Protein AF-A0A9X1I5J7-F1 (afdb_monomer_lite)

Radius of gyration: 12.07 Å; chains: 1; bounding box: 26×26×31 Å

Structure (mmCIF, N/CA/C/O backbone):
data_AF-A0A9X1I5J7-F1
#
_entry.id   AF-A0A9X1I5J7-F1
#
loop_
_atom_site.group_PDB
_atom_site.id
_atom_site.type_symbol
_atom_site.label_atom_id
_atom_site.label_alt_id
_atom_site.label_comp_id
_atom_site.label_asym_id
_atom_site.label_entity_id
_atom_site.label_seq_id
_atom_site.pdbx_PDB_ins_code
_atom_site.Cartn_x
_atom_site.Cartn_y
_atom_site.Cartn_z
_atom_site.occupancy
_atom_site.B_iso_or_equiv
_atom_site.auth_seq_id
_atom_site.auth_comp_id
_atom_site.auth_asym_id
_atom_site.auth_atom_id
_atom_site.pdbx_PDB_model_num
ATOM 1 N N . MET A 1 1 ? -16.585 13.168 -8.389 1.00 77.81 1 MET A N 1
ATOM 2 C CA . MET A 1 1 ? -15.257 13.207 -9.033 1.00 77.81 1 MET A CA 1
ATOM 3 C C . MET A 1 1 ? -14.299 12.418 -8.160 1.00 77.81 1 MET A C 1
ATOM 5 O O . MET A 1 1 ? -14.334 12.618 -6.950 1.00 77.81 1 MET A O 1
ATOM 9 N N . THR A 1 2 ? -13.531 11.512 -8.763 1.00 87.75 2 THR A N 1
ATOM 10 C CA . THR A 1 2 ? -12.529 10.669 -8.091 1.00 87.75 2 THR A CA 1
ATOM 11 C C . THR A 1 2 ? -11.166 11.016 -8.673 1.00 87.75 2 THR A C 1
ATOM 13 O O . THR A 1 2 ? -11.022 11.072 -9.895 1.00 87.75 2 THR A O 1
ATOM 16 N N . TYR A 1 3 ? -10.191 11.282 -7.812 1.00 92.50 3 TYR A N 1
ATOM 17 C CA . TYR A 1 3 ? -8.811 11.557 -8.188 1.00 92.50 3 TYR A CA 1
ATOM 18 C C . TYR A 1 3 ? -8.045 10.250 -8.377 1.00 92.50 3 TYR A C 1
ATOM 20 O O . TYR A 1 3 ? -8.312 9.261 -7.701 1.00 92.50 3 TYR A O 1
ATOM 28 N N . GLN A 1 4 ? -7.090 10.250 -9.298 1.00 91.69 4 GLN A N 1
ATOM 29 C CA . GLN A 1 4 ? -6.245 9.098 -9.595 1.00 91.69 4 GLN A CA 1
ATOM 30 C C . GLN A 1 4 ? -4.805 9.427 -9.204 1.00 91.69 4 GLN A C 1
ATOM 32 O O . GLN A 1 4 ? -4.243 10.410 -9.687 1.00 91.69 4 GLN A O 1
ATOM 37 N N . SER A 1 5 ? -4.232 8.636 -8.296 1.00 91.06 5 SER A N 1
ATOM 38 C CA . SER A 1 5 ? -2.840 8.759 -7.866 1.00 91.06 5 SER A CA 1
ATOM 39 C C . SER A 1 5 ? -1.961 7.862 -8.731 1.00 91.06 5 SER A C 1
ATOM 41 O O . SER A 1 5 ? -2.160 6.648 -8.770 1.00 91.06 5 SER A O 1
ATOM 43 N N . PHE A 1 6 ? -0.996 8.477 -9.415 1.00 90.56 6 PHE A N 1
ATOM 44 C CA . PHE A 1 6 ? 0.006 7.804 -10.239 1.00 90.56 6 PHE A CA 1
ATOM 45 C C . PHE A 1 6 ? 1.385 7.938 -9.599 1.00 90.56 6 PHE A C 1
ATOM 47 O O . PHE A 1 6 ? 1.661 8.914 -8.900 1.00 90.56 6 PHE A O 1
ATOM 54 N N . TRP A 1 7 ? 2.261 6.962 -9.857 1.00 87.88 7 TRP A N 1
ATOM 55 C CA . TRP A 1 7 ? 3.627 6.917 -9.315 1.00 87.88 7 TRP A CA 1
ATOM 56 C C . TRP A 1 7 ? 3.704 7.103 -7.793 1.00 87.88 7 TRP A C 1
ATOM 58 O O . TRP A 1 7 ? 4.697 7.605 -7.265 1.00 87.88 7 TRP A O 1
ATOM 68 N N . THR A 1 8 ? 2.675 6.648 -7.077 1.00 89.00 8 THR A N 1
ATOM 69 C CA . THR A 1 8 ? 2.540 6.801 -5.625 1.00 89.00 8 THR A CA 1
ATOM 70 C C . THR A 1 8 ? 3.781 6.305 -4.880 1.00 89.00 8 THR A C 1
ATOM 72 O O . THR A 1 8 ? 4.245 6.978 -3.967 1.00 89.00 8 THR A O 1
ATOM 75 N N . LEU A 1 9 ? 4.380 5.195 -5.327 1.00 90.75 9 LEU A N 1
ATOM 76 C CA . LEU A 1 9 ? 5.598 4.641 -4.731 1.00 90.75 9 LEU A CA 1
ATOM 77 C C . LEU A 1 9 ? 6.881 5.266 -5.298 1.00 90.75 9 LEU A C 1
ATOM 79 O O . LEU A 1 9 ? 7.690 5.832 -4.565 1.00 90.75 9 LEU A O 1
ATOM 83 N N . THR A 1 10 ? 7.094 5.139 -6.610 1.00 87.00 10 THR A N 1
ATOM 84 C CA . THR A 1 10 ? 8.404 5.370 -7.241 1.00 87.00 10 THR A CA 1
ATOM 85 C C . THR A 1 10 ? 8.787 6.842 -7.331 1.00 87.00 10 THR A C 1
ATOM 87 O O . THR A 1 10 ? 9.973 7.150 -7.264 1.00 87.00 10 THR A O 1
ATOM 90 N N . ALA A 1 11 ? 7.815 7.753 -7.445 1.00 88.06 11 ALA A N 1
ATOM 91 C CA . ALA A 1 11 ? 8.085 9.190 -7.446 1.00 88.06 11 ALA A CA 1
ATOM 92 C C . ALA A 1 11 ? 8.208 9.776 -6.029 1.00 88.06 11 ALA A C 1
ATOM 94 O O . ALA A 1 11 ? 8.669 10.905 -5.880 1.00 88.06 11 ALA A O 1
ATOM 95 N N . ASN A 1 12 ? 7.836 9.022 -4.985 1.00 90.44 12 ASN A N 1
ATOM 96 C CA . ASN A 1 12 ? 7.772 9.519 -3.609 1.00 90.44 12 ASN A CA 1
ATOM 97 C C . ASN A 1 12 ? 8.543 8.621 -2.613 1.00 90.44 12 ASN A C 1
ATOM 99 O O . ASN A 1 12 ? 7.979 8.198 -1.601 1.00 90.44 12 ASN A O 1
ATOM 103 N N . PRO A 1 13 ? 9.845 8.337 -2.828 1.00 92.75 13 PRO A N 1
ATOM 104 C CA . PRO A 1 13 ? 10.603 7.420 -1.970 1.00 92.75 13 PRO A CA 1
ATOM 105 C C . PRO A 1 13 ? 10.740 7.909 -0.521 1.00 92.75 13 PRO A C 1
ATOM 107 O O . PRO A 1 13 ? 10.813 7.095 0.398 1.00 92.75 13 PRO A O 1
ATOM 110 N N . HIS A 1 14 ? 10.760 9.228 -0.305 1.00 94.94 14 HIS A N 1
ATOM 111 C CA . HIS A 1 14 ? 10.766 9.816 1.037 1.00 94.94 14 HIS A CA 1
ATOM 112 C C . HIS A 1 14 ? 9.413 9.667 1.736 1.00 94.94 14 HIS A C 1
ATOM 114 O O . HIS A 1 14 ? 9.377 9.386 2.929 1.00 94.94 14 HIS A O 1
ATOM 120 N N . LEU A 1 15 ? 8.308 9.804 0.996 1.00 94.19 15 LEU A N 1
ATOM 121 C CA . LEU A 1 15 ? 6.965 9.605 1.540 1.00 94.19 15 LEU A CA 1
ATOM 122 C C . LEU A 1 15 ? 6.745 8.141 1.930 1.00 94.19 15 LEU A C 1
ATOM 124 O O . LEU A 1 15 ? 6.219 7.869 3.003 1.00 94.19 15 LEU A O 1
ATOM 128 N N . LEU A 1 16 ? 7.208 7.204 1.096 1.00 96.38 16 LEU A N 1
ATOM 129 C CA . LEU A 1 16 ? 7.124 5.763 1.352 1.00 96.38 16 LEU A CA 1
ATOM 130 C C . LEU A 1 16 ? 7.833 5.336 2.647 1.00 96.38 16 LEU A C 1
ATOM 132 O O . LEU A 1 16 ? 7.431 4.361 3.269 1.00 96.38 16 LEU A O 1
ATOM 136 N N . LYS A 1 17 ? 8.879 6.062 3.049 1.00 95.62 17 LYS A N 1
ATOM 137 C CA . LYS A 1 17 ? 9.645 5.828 4.285 1.00 95.62 17 LYS A CA 1
ATOM 138 C C . LYS A 1 17 ? 9.321 6.851 5.374 1.00 95.62 17 LYS A C 1
ATOM 140 O O . LYS A 1 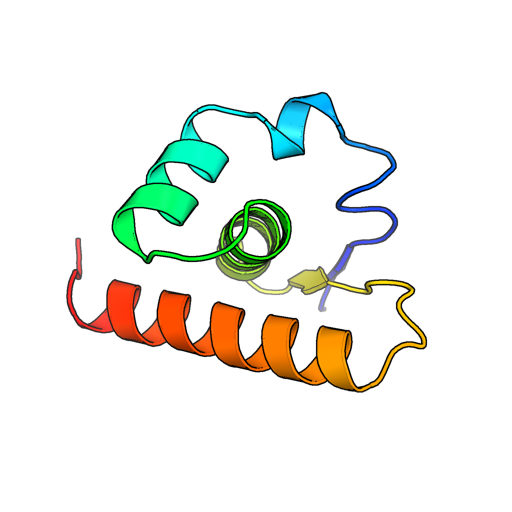17 ? 10.138 7.117 6.248 1.00 95.62 17 LYS A O 1
ATOM 145 N N . SER A 1 18 ? 8.178 7.521 5.264 1.00 97.75 18 SER A N 1
ATOM 146 C CA . SER A 1 18 ? 7.792 8.520 6.253 1.00 97.75 18 SER A CA 1
ATOM 147 C C . SER A 1 18 ? 7.288 7.840 7.531 1.00 97.75 18 SER A C 1
ATOM 149 O O . SER A 1 18 ? 6.684 6.766 7.449 1.00 97.75 18 SER A O 1
ATOM 151 N N . PRO A 1 19 ? 7.463 8.471 8.709 1.00 98.00 19 PRO A N 1
ATOM 152 C CA . PRO A 1 19 ? 7.037 7.881 9.975 1.00 98.00 19 PRO A CA 1
ATOM 153 C C . PRO A 1 19 ? 5.568 7.417 10.015 1.00 98.00 19 PRO A C 1
ATOM 155 O O . PRO A 1 19 ? 5.323 6.346 10.567 1.00 98.00 19 PRO A O 1
ATOM 158 N N . PRO A 1 20 ? 4.582 8.127 9.418 1.00 96.88 20 PRO A N 1
ATOM 159 C CA . PRO A 1 20 ? 3.200 7.642 9.388 1.00 96.88 20 PRO A CA 1
ATOM 160 C C . PRO A 1 20 ? 3.030 6.326 8.619 1.00 96.88 20 PRO A C 1
ATOM 162 O O . PRO A 1 20 ? 2.283 5.455 9.058 1.00 96.88 20 PRO A O 1
ATOM 165 N N . VAL A 1 21 ? 3.746 6.162 7.500 1.00 97.94 21 VAL A N 1
ATOM 166 C CA . VAL A 1 21 ? 3.703 4.929 6.697 1.00 97.94 21 VAL A CA 1
ATOM 167 C C . VAL A 1 21 ? 4.326 3.776 7.474 1.00 97.94 21 VAL A C 1
ATOM 169 O O . VAL A 1 21 ? 3.733 2.705 7.556 1.00 97.94 21 VAL A O 1
ATOM 172 N N . GLU A 1 22 ? 5.494 3.998 8.081 1.00 97.94 22 GLU A N 1
ATOM 173 C CA . GLU A 1 22 ? 6.176 2.979 8.887 1.00 97.94 22 GLU A CA 1
ATOM 174 C C . GLU A 1 22 ? 5.351 2.572 10.114 1.00 97.94 22 GLU A C 1
ATOM 176 O O . GLU A 1 22 ? 5.227 1.384 10.409 1.00 97.94 22 GLU A O 1
ATOM 181 N N . THR A 1 23 ? 4.734 3.544 10.792 1.00 97.75 23 THR A N 1
ATOM 182 C CA . THR A 1 23 ? 3.881 3.296 11.962 1.00 97.75 23 THR A CA 1
ATOM 183 C C . THR A 1 23 ? 2.681 2.436 11.593 1.00 97.75 23 THR A C 1
ATOM 185 O O . THR A 1 23 ? 2.438 1.421 12.245 1.00 97.75 23 THR A O 1
ATOM 188 N N . LEU A 1 24 ? 1.963 2.797 10.525 1.00 97.44 24 LEU A N 1
ATOM 189 C CA . LEU A 1 24 ? 0.804 2.032 10.077 1.00 97.44 24 LEU A CA 1
ATOM 190 C C . LEU A 1 24 ? 1.207 0.624 9.618 1.00 97.44 24 LEU A C 1
ATOM 192 O O . LEU A 1 24 ? 0.583 -0.354 10.024 1.00 97.44 24 LEU A O 1
ATOM 196 N N . ALA A 1 25 ? 2.282 0.508 8.830 1.00 97.81 25 ALA A N 1
ATOM 197 C CA . ALA A 1 25 ? 2.803 -0.783 8.384 1.00 97.81 25 ALA A CA 1
ATOM 198 C C . ALA A 1 25 ? 3.130 -1.703 9.566 1.00 97.81 25 ALA A C 1
ATOM 200 O O . ALA A 1 25 ? 2.763 -2.875 9.560 1.00 97.81 25 ALA A O 1
ATOM 201 N N . HIS A 1 26 ? 3.765 -1.163 10.609 1.00 97.44 26 HIS A N 1
ATOM 202 C CA . HIS A 1 26 ? 4.081 -1.915 11.818 1.00 97.44 26 HIS A CA 1
ATOM 203 C C . HIS A 1 26 ? 2.827 -2.314 12.609 1.00 97.44 26 HIS A C 1
ATOM 205 O O . HIS A 1 26 ? 2.740 -3.440 13.089 1.00 97.44 26 HIS A O 1
ATOM 211 N N . GLN A 1 27 ? 1.853 -1.412 12.756 1.00 96.19 27 GLN A N 1
ATOM 212 C CA . GLN A 1 27 ? 0.624 -1.677 13.513 1.00 96.19 27 GLN A CA 1
ATOM 213 C C . GLN A 1 27 ? -0.270 -2.731 12.853 1.00 96.19 27 GLN A C 1
ATOM 215 O O . GLN A 1 27 ? -0.861 -3.550 13.552 1.00 96.19 27 GLN A O 1
ATOM 220 N N . VAL A 1 28 ? -0.358 -2.717 11.522 1.00 96.31 28 VAL A N 1
ATOM 221 C CA . VAL A 1 28 ? -1.207 -3.639 10.750 1.00 96.31 28 VAL A CA 1
ATOM 222 C C . VAL A 1 28 ? -0.451 -4.914 10.355 1.00 96.31 28 VAL A C 1
ATOM 224 O O . VAL A 1 28 ? -1.066 -5.929 10.043 1.00 96.31 28 VAL A O 1
ATOM 227 N N . GLY A 1 29 ? 0.885 -4.896 10.388 1.00 96.00 29 GLY A N 1
ATOM 228 C CA . GLY A 1 29 ? 1.717 -5.989 9.880 1.00 96.00 29 GLY A CA 1
ATOM 229 C C . GLY A 1 29 ? 1.759 -6.041 8.348 1.00 96.00 29 GLY A C 1
ATOM 230 O O . GLY A 1 29 ? 1.938 -7.113 7.773 1.00 96.00 29 GLY A O 1
ATOM 231 N N . SER A 1 30 ? 1.578 -4.897 7.682 1.00 95.81 30 SER A N 1
ATOM 232 C CA . SER A 1 30 ? 1.566 -4.781 6.222 1.00 95.81 30 SER A CA 1
ATOM 233 C C . SER A 1 30 ? 2.918 -4.324 5.663 1.00 95.81 30 SER A C 1
ATOM 235 O O . SER A 1 30 ? 3.810 -3.874 6.3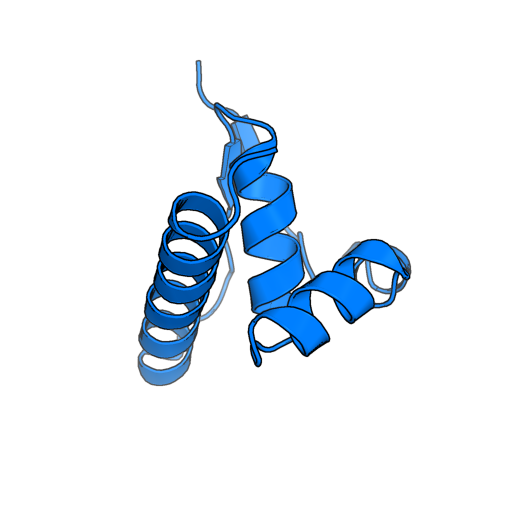82 1.00 95.81 30 SER A O 1
ATOM 237 N N . SER A 1 31 ? 3.074 -4.378 4.339 1.00 96.38 31 SER A N 1
ATOM 238 C CA . SER A 1 31 ? 4.229 -3.773 3.666 1.00 96.38 31 SER A CA 1
ATOM 239 C C . SER A 1 31 ? 4.139 -2.235 3.657 1.00 96.38 31 SER A C 1
ATOM 241 O O . SER A 1 31 ? 3.045 -1.671 3.751 1.00 96.38 31 SER A O 1
ATOM 243 N N . LEU A 1 32 ? 5.278 -1.540 3.500 1.00 96.81 32 LEU A N 1
ATOM 244 C CA . LEU A 1 32 ? 5.298 -0.072 3.360 1.00 96.81 32 LEU A CA 1
ATOM 245 C C . LEU A 1 32 ? 4.478 0.426 2.152 1.00 96.81 32 LEU A C 1
ATOM 247 O O . LEU A 1 32 ? 3.740 1.397 2.317 1.00 96.81 32 LEU A O 1
ATOM 251 N N . PRO A 1 33 ? 4.544 -0.208 0.957 1.00 96.00 33 PRO A N 1
ATOM 252 C CA . PRO A 1 33 ? 3.671 0.153 -0.159 1.00 96.00 33 PRO A CA 1
ATOM 253 C C . PRO A 1 33 ? 2.185 0.103 0.191 1.00 96.00 33 PRO A C 1
ATOM 255 O O . PRO A 1 33 ? 1.473 1.078 -0.036 1.00 96.00 33 PRO A O 1
ATOM 258 N N . VAL A 1 34 ? 1.746 -0.995 0.807 1.00 97.06 34 VAL A N 1
ATOM 259 C CA . VAL A 1 34 ? 0.350 -1.199 1.210 1.00 97.06 34 VAL A CA 1
ATOM 260 C C . VAL A 1 34 ? -0.082 -0.163 2.247 1.00 97.06 34 VAL A C 1
ATOM 262 O O . VAL A 1 34 ? -1.155 0.420 2.115 1.00 97.06 34 VAL A O 1
ATOM 265 N N . ALA A 1 35 ? 0.765 0.131 3.237 1.00 97.50 35 ALA A N 1
ATOM 266 C CA . ALA A 1 35 ? 0.485 1.169 4.225 1.00 97.50 35 ALA A CA 1
ATOM 267 C C . ALA A 1 35 ? 0.333 2.554 3.575 1.00 97.50 35 ALA A C 1
ATOM 269 O O . ALA A 1 35 ? -0.603 3.291 3.891 1.00 97.50 35 ALA A O 1
ATOM 270 N N . LEU A 1 36 ? 1.196 2.898 2.612 1.00 97.12 36 LEU A N 1
ATOM 271 C CA . LEU A 1 36 ? 1.060 4.146 1.864 1.00 97.12 36 LEU A CA 1
ATOM 272 C C . LEU A 1 36 ? -0.230 4.172 1.029 1.00 97.12 36 LEU A C 1
ATOM 274 O O . LEU A 1 36 ? -0.899 5.204 0.980 1.00 97.12 36 LEU A O 1
ATOM 278 N N . TYR A 1 37 ? -0.617 3.056 0.406 1.00 96.69 37 TYR A N 1
ATOM 279 C CA . TYR A 1 37 ? -1.894 2.957 -0.303 1.00 96.69 37 TYR A CA 1
ATOM 280 C C . TYR A 1 37 ? -3.077 3.178 0.633 1.00 96.69 37 TYR A C 1
ATOM 282 O O . TYR A 1 37 ? -3.942 3.989 0.310 1.00 96.69 37 TYR A O 1
ATOM 290 N N . GLY A 1 38 ? -3.085 2.541 1.805 1.00 96.25 38 GLY A N 1
ATOM 291 C CA . GLY A 1 38 ? -4.121 2.736 2.818 1.00 96.25 38 GLY A CA 1
ATOM 292 C C . GLY A 1 38 ? -4.276 4.204 3.217 1.00 96.25 38 GLY A C 1
ATOM 293 O O . GLY A 1 38 ? -5.385 4.733 3.191 1.00 96.25 38 GLY A O 1
ATOM 294 N N . LEU A 1 39 ? -3.166 4.901 3.480 1.00 95.81 39 LEU A N 1
ATOM 295 C CA . LEU A 1 39 ? -3.183 6.330 3.815 1.00 95.81 39 LEU A CA 1
ATOM 296 C C . LEU A 1 39 ? -3.722 7.199 2.669 1.00 95.81 39 LEU A C 1
ATOM 298 O O . LEU A 1 39 ? -4.530 8.094 2.906 1.00 95.81 39 LEU A O 1
ATOM 302 N N . VAL A 1 40 ? -3.312 6.936 1.424 1.00 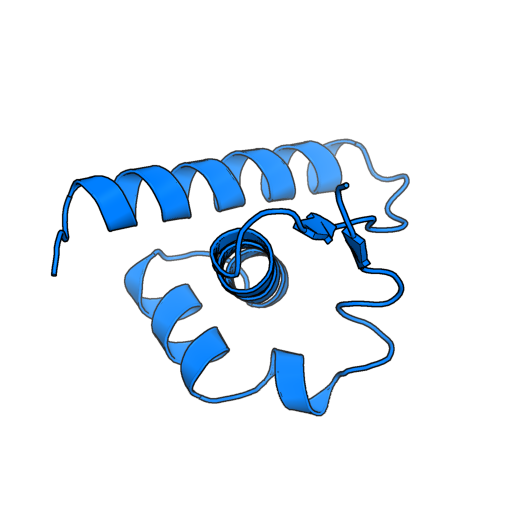95.38 40 VAL A N 1
ATOM 303 C CA . VAL A 1 40 ? -3.788 7.691 0.251 1.00 95.38 40 VAL A CA 1
ATOM 304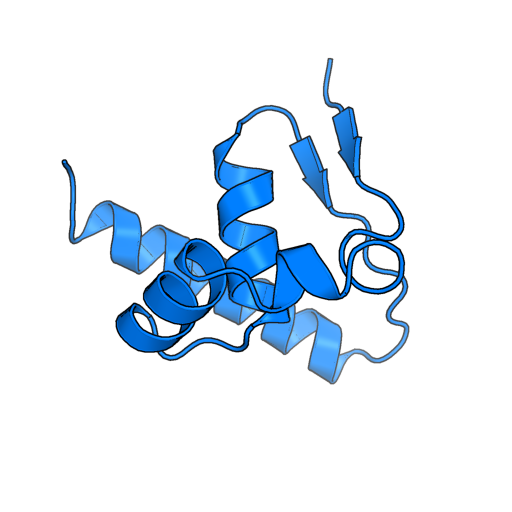 C C . VAL A 1 40 ? -5.273 7.441 -0.013 1.00 95.38 40 VAL A C 1
ATOM 306 O O . VAL A 1 40 ? -6.008 8.384 -0.298 1.00 95.38 40 VAL A O 1
ATOM 309 N N . LEU A 1 41 ? -5.728 6.192 0.096 1.00 95.12 41 LEU A N 1
ATOM 310 C CA . LEU A 1 41 ? -7.140 5.830 -0.044 1.00 95.12 41 LEU A CA 1
ATOM 311 C C . LEU A 1 41 ? -7.988 6.458 1.074 1.00 95.12 41 LEU A C 1
ATOM 313 O O . LEU A 1 41 ? -9.093 6.937 0.807 1.00 95.12 41 LEU A O 1
ATOM 317 N N . GLY A 1 42 ? -7.443 6.541 2.291 1.00 93.50 42 GLY A N 1
ATOM 318 C CA . GLY A 1 42 ? -8.065 7.177 3.454 1.00 93.50 42 GLY A CA 1
ATOM 319 C C . GLY A 1 42 ? -8.328 8.680 3.299 1.00 93.50 42 GLY A C 1
ATOM 320 O O . GLY A 1 42 ? -9.219 9.207 3.960 1.00 93.50 42 GLY A O 1
ATOM 321 N N . LEU A 1 43 ? -7.650 9.368 2.368 1.00 93.12 43 LEU A N 1
ATOM 322 C CA . LEU A 1 43 ? -7.966 10.764 2.012 1.00 93.12 43 LEU A CA 1
ATOM 323 C C . LEU A 1 43 ? -9.365 10.915 1.391 1.00 93.12 43 LEU A C 1
ATOM 325 O O . LEU A 1 43 ? -9.903 12.022 1.322 1.00 93.12 43 LEU A O 1
ATOM 329 N N . GLY A 1 44 ? -9.958 9.804 0.943 1.00 92.31 44 GLY A N 1
ATOM 330 C CA . GLY A 1 44 ? -11.279 9.759 0.342 1.00 92.31 44 GLY A CA 1
ATOM 331 C C . GLY A 1 44 ? -11.291 10.291 -1.090 1.00 92.31 44 GLY A C 1
ATOM 332 O O . GLY A 1 44 ? -10.565 11.206 -1.466 1.00 92.31 44 GLY A O 1
ATOM 333 N N . LYS A 1 45 ? -12.156 9.710 -1.932 1.00 92.19 45 LYS A N 1
ATOM 334 C CA . LYS A 1 45 ? -12.282 10.063 -3.362 1.00 92.19 45 LYS A CA 1
ATOM 335 C C . LYS A 1 45 ? -10.954 9.992 -4.138 1.00 92.19 45 LYS A C 1
ATOM 337 O O . LYS A 1 45 ? -10.829 10.652 -5.169 1.00 92.19 45 LYS A O 1
ATOM 342 N N . VAL A 1 46 ? -9.996 9.183 -3.689 1.00 93.94 46 VAL A N 1
ATOM 343 C CA . VAL A 1 46 ? -8.747 8.885 -4.400 1.00 93.94 46 VAL A CA 1
ATOM 344 C C . VAL A 1 46 ? -8.725 7.400 -4.747 1.00 93.94 46 VAL A C 1
ATOM 346 O O . VAL A 1 46 ? -9.127 6.569 -3.942 1.00 93.94 46 VAL A O 1
ATOM 349 N N . SER A 1 47 ? -8.254 7.073 -5.945 1.00 93.00 47 SER A N 1
ATOM 350 C CA . SER A 1 47 ? -7.904 5.717 -6.360 1.00 93.00 47 SER A CA 1
ATOM 351 C C . SER A 1 47 ? -6.411 5.664 -6.642 1.00 93.00 47 SER A C 1
ATOM 353 O O . SER A 1 47 ? -5.878 6.550 -7.313 1.00 93.00 47 SER A O 1
ATOM 355 N N . VAL A 1 48 ? -5.737 4.628 -6.157 1.00 92.81 48 VAL A N 1
ATOM 356 C CA . VAL A 1 48 ? -4.336 4.362 -6.495 1.00 92.81 48 VAL A CA 1
ATOM 357 C C . VAL A 1 48 ? -4.287 3.549 -7.783 1.00 92.81 48 VAL A C 1
ATOM 359 O O . VAL A 1 48 ? -5.046 2.596 -7.941 1.00 92.81 48 VAL A O 1
ATOM 362 N N . LEU A 1 49 ? -3.404 3.939 -8.699 1.00 91.12 49 LEU A N 1
ATOM 363 C CA . LEU A 1 49 ? -3.028 3.130 -9.853 1.00 91.12 49 LEU A CA 1
ATOM 364 C C . LEU A 1 49 ? -1.573 2.727 -9.688 1.00 91.12 49 LEU A C 1
ATOM 366 O O . LEU A 1 49 ? -0.654 3.495 -9.991 1.00 91.12 49 LEU A O 1
ATOM 370 N N . ASP A 1 50 ? -1.372 1.519 -9.174 1.00 84.25 50 ASP A N 1
ATOM 371 C CA . ASP A 1 50 ? -0.073 0.881 -9.254 1.00 84.25 50 ASP A CA 1
ATOM 372 C C . ASP A 1 50 ? 0.122 0.276 -10.657 1.00 84.25 50 ASP A C 1
ATOM 374 O O . ASP A 1 50 ? -0.826 -0.038 -11.377 1.00 84.25 50 ASP A O 1
ATOM 378 N N . GLY A 1 51 ? 1.377 0.214 -11.098 1.00 86.94 51 GLY A N 1
ATOM 379 C CA . GLY A 1 51 ? 1.743 -0.296 -12.419 1.00 86.94 51 GLY A CA 1
ATOM 380 C C . GLY A 1 51 ? 2.173 -1.759 -12.398 1.00 86.94 51 GLY A C 1
ATOM 381 O O . GLY A 1 51 ? 2.949 -2.151 -13.271 1.00 86.94 51 GLY A O 1
ATOM 382 N N . THR A 1 52 ? 1.791 -2.547 -11.384 1.00 88.94 52 THR A N 1
ATOM 383 C CA . THR A 1 52 ? 2.237 -3.941 -11.321 1.00 88.94 52 THR A CA 1
ATOM 384 C C . THR A 1 52 ? 1.563 -4.771 -12.409 1.00 88.94 52 THR A C 1
ATOM 386 O O . THR A 1 52 ? 0.388 -4.610 -12.714 1.00 88.94 52 THR A O 1
ATOM 389 N N . THR A 1 53 ? 2.315 -5.687 -13.012 1.00 92.81 53 THR A N 1
ATOM 390 C CA . THR A 1 53 ? 1.784 -6.738 -13.898 1.00 92.81 53 THR A CA 1
ATOM 391 C C . THR A 1 53 ? 1.883 -8.121 -13.254 1.00 92.81 53 THR A C 1
ATOM 393 O O . THR A 1 53 ? 1.471 -9.120 -13.841 1.00 92.81 53 THR A O 1
ATOM 396 N N . ASN A 1 54 ? 2.421 -8.194 -12.032 1.00 95.88 54 ASN A N 1
ATOM 397 C CA . ASN A 1 54 ? 2.538 -9.428 -11.272 1.00 95.88 54 ASN A CA 1
ATOM 398 C C . ASN A 1 54 ? 1.238 -9.682 -10.495 1.00 95.88 54 ASN A C 1
ATOM 400 O O . ASN A 1 54 ? 0.907 -8.940 -9.573 1.00 95.88 54 ASN A O 1
ATOM 404 N N . ALA A 1 55 ? 0.534 -10.755 -10.854 1.00 96.25 55 ALA A N 1
ATOM 405 C CA . ALA A 1 55 ? -0.760 -11.098 -10.274 1.00 96.25 55 ALA A CA 1
ATOM 406 C C . ALA A 1 55 ? -0.703 -11.497 -8.789 1.00 96.25 55 ALA A C 1
ATOM 408 O O . ALA A 1 55 ? -1.694 -11.329 -8.088 1.00 96.25 55 ALA A O 1
ATOM 409 N N . GLU A 1 56 ? 0.408 -12.049 -8.296 1.00 95.62 56 GLU A N 1
ATOM 410 C CA . GLU A 1 56 ? 0.572 -12.324 -6.860 1.00 95.62 56 GLU A CA 1
ATOM 411 C C . GLU A 1 56 ? 0.647 -11.009 -6.092 1.00 95.62 56 GLU A C 1
ATOM 413 O O . GLU A 1 56 ? -0.159 -10.787 -5.198 1.00 95.62 56 GLU A O 1
ATOM 418 N N . ARG A 1 57 ? 1.483 -10.073 -6.558 1.00 93.00 57 ARG A N 1
ATOM 419 C CA . ARG A 1 57 ? 1.585 -8.732 -5.974 1.00 93.00 57 ARG A CA 1
ATOM 420 C C . ARG A 1 57 ? 0.242 -8.000 -5.962 1.00 93.00 57 ARG A C 1
ATOM 422 O O . ARG A 1 57 ? -0.115 -7.443 -4.938 1.00 93.00 57 ARG A O 1
ATOM 429 N N . MET A 1 58 ? -0.528 -8.066 -7.054 1.00 95.00 58 MET A N 1
ATOM 430 C CA . MET A 1 58 ? -1.879 -7.482 -7.092 1.00 95.00 58 MET A CA 1
ATOM 431 C C . MET A 1 58 ? -2.781 -8.042 -5.985 1.00 95.00 58 MET A C 1
ATOM 433 O O . MET A 1 58 ? -3.543 -7.302 -5.370 1.00 95.00 58 MET A O 1
ATOM 437 N N . ARG A 1 59 ? -2.731 -9.359 -5.743 1.00 96.12 59 ARG A N 1
ATOM 438 C CA . ARG A 1 59 ? -3.538 -9.994 -4.691 1.00 96.12 59 ARG A CA 1
ATOM 439 C C . ARG A 1 59 ? -3.065 -9.568 -3.310 1.00 96.12 59 ARG A C 1
ATOM 441 O O . ARG A 1 59 ? -3.911 -9.241 -2.484 1.00 96.12 59 ARG A O 1
ATOM 448 N N . ASP A 1 60 ? -1.756 -9.542 -3.091 1.00 94.69 60 ASP A N 1
ATOM 449 C CA . ASP A 1 60 ? -1.158 -9.123 -1.823 1.00 94.69 60 ASP A CA 1
ATOM 450 C C . ASP A 1 60 ? -1.498 -7.660 -1.508 1.00 94.69 60 ASP A C 1
ATOM 452 O O . ASP A 1 60 ? -1.856 -7.344 -0.375 1.00 94.69 60 ASP A O 1
ATOM 456 N N . ASP A 1 61 ? -1.462 -6.776 -2.510 1.00 95.19 61 ASP A N 1
ATOM 457 C CA . ASP A 1 61 ? -1.810 -5.362 -2.355 1.00 95.19 61 ASP A CA 1
ATOM 458 C C . ASP A 1 61 ? -3.292 -5.196 -1.973 1.00 95.19 61 ASP A C 1
ATOM 460 O O . ASP A 1 61 ? -3.615 -4.476 -1.025 1.00 95.19 61 ASP A O 1
ATOM 464 N N . LEU A 1 62 ? -4.201 -5.917 -2.644 1.00 95.62 62 LEU A N 1
ATOM 465 C CA . LEU A 1 62 ? -5.634 -5.901 -2.323 1.00 95.62 62 LEU A CA 1
ATOM 466 C C . LEU A 1 62 ? -5.928 -6.474 -0.929 1.00 95.62 62 LEU A C 1
ATOM 468 O O . LEU A 1 62 ? -6.700 -5.883 -0.173 1.00 95.62 62 LEU A O 1
ATOM 472 N N . GLN A 1 63 ? -5.319 -7.609 -0.577 1.00 96.94 63 GLN A N 1
ATOM 473 C CA . GLN A 1 63 ? -5.474 -8.219 0.746 1.00 96.94 63 GLN A CA 1
ATOM 474 C C . GLN A 1 63 ? -4.924 -7.309 1.842 1.00 96.94 63 GLN A C 1
ATOM 476 O O . GLN A 1 63 ? -5.573 -7.116 2.866 1.00 96.94 63 GLN A O 1
ATOM 481 N N . GLY A 1 64 ? -3.761 -6.708 1.610 1.00 96.75 64 GLY A N 1
ATOM 482 C CA . GLY A 1 64 ? -3.139 -5.789 2.547 1.00 96.75 64 GLY A CA 1
ATOM 483 C C . GLY A 1 64 ? -3.971 -4.525 2.778 1.00 96.75 64 GLY A C 1
ATOM 484 O O . GLY A 1 64 ? -4.123 -4.087 3.915 1.00 96.75 64 GLY A O 1
ATOM 485 N N . VAL A 1 65 ? -4.577 -3.959 1.727 1.00 96.44 65 VAL A N 1
ATOM 4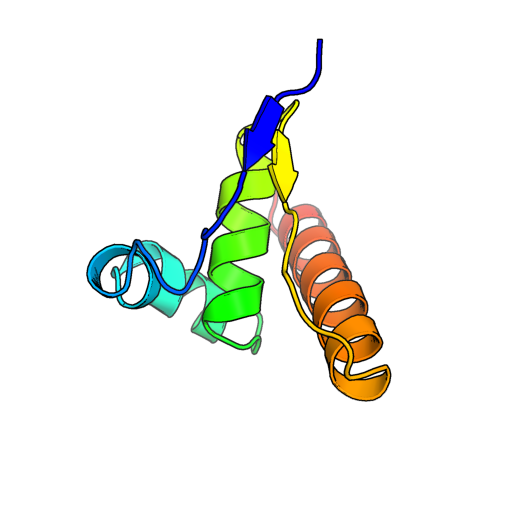86 C CA . VAL A 1 65 ? -5.515 -2.835 1.883 1.00 96.44 65 VAL A CA 1
ATOM 487 C C . VAL A 1 65 ? -6.743 -3.259 2.690 1.00 96.44 65 VAL A C 1
ATOM 489 O O . VAL A 1 65 ? -7.166 -2.516 3.573 1.00 96.44 65 VAL A O 1
ATOM 492 N N . GLN A 1 66 ? -7.286 -4.457 2.451 1.00 97.12 66 GLN A N 1
ATOM 493 C CA . GLN A 1 66 ? -8.401 -4.970 3.251 1.00 97.12 66 GLN A CA 1
ATOM 494 C C . GLN A 1 66 ? -8.026 -5.106 4.735 1.00 97.12 66 GLN A C 1
ATOM 496 O O . GLN A 1 66 ? -8.794 -4.680 5.592 1.00 97.12 66 GLN A O 1
ATOM 501 N N . GLN A 1 67 ? -6.823 -5.600 5.048 1.00 97.12 67 GLN A N 1
ATOM 502 C CA . GLN A 1 67 ? -6.329 -5.684 6.429 1.00 97.12 67 GLN A CA 1
ATOM 503 C C . GLN A 1 67 ? -6.275 -4.313 7.117 1.00 97.12 67 GLN A C 1
ATOM 505 O O . GLN A 1 67 ? -6.617 -4.203 8.293 1.00 97.12 67 GLN A O 1
ATOM 510 N N . ILE A 1 68 ? -5.884 -3.259 6.393 1.00 96.75 68 ILE A N 1
ATOM 511 C CA . ILE A 1 68 ? -5.884 -1.887 6.923 1.00 96.75 68 ILE A CA 1
ATOM 512 C C . ILE A 1 68 ? -7.313 -1.419 7.233 1.00 96.75 68 ILE A C 1
ATOM 514 O O . ILE A 1 68 ? -7.537 -0.813 8.280 1.00 96.75 68 ILE A O 1
ATOM 518 N N . LEU A 1 69 ? -8.282 -1.707 6.359 1.00 95.12 69 LEU A N 1
ATOM 519 C CA . LEU A 1 69 ? -9.690 -1.348 6.581 1.00 95.12 69 LEU A CA 1
ATOM 520 C C . LEU A 1 69 ? -10.288 -2.084 7.788 1.00 95.12 69 LEU A C 1
ATOM 522 O O . LEU A 1 69 ? -11.021 -1.491 8.586 1.00 95.12 69 LEU A O 1
ATOM 526 N N . ASP A 1 70 ? -9.950 -3.363 7.945 1.00 96.19 70 ASP A N 1
ATOM 527 C CA . ASP A 1 70 ? -10.378 -4.173 9.084 1.00 96.19 70 ASP A CA 1
ATOM 528 C C . ASP A 1 70 ? -9.762 -3.635 10.386 1.00 96.19 70 ASP A C 1
ATOM 530 O O . ASP A 1 70 ? -10.461 -3.462 11.387 1.00 96.19 70 ASP A O 1
ATOM 534 N N . TRP A 1 71 ? -8.469 -3.287 10.358 1.00 95.88 71 TRP A N 1
ATOM 535 C CA . TRP A 1 71 ? -7.777 -2.661 11.484 1.00 95.88 71 TRP A CA 1
ATOM 536 C C . TRP A 1 71 ? -8.396 -1.312 11.864 1.00 95.88 71 TRP A C 1
ATOM 538 O O . TRP A 1 71 ? -8.637 -1.075 13.046 1.00 95.88 71 TRP A O 1
ATOM 548 N N . GLN A 1 72 ? -8.713 -0.457 10.887 1.00 94.19 72 GLN A N 1
ATOM 549 C CA . GLN A 1 72 ? -9.386 0.823 11.125 1.00 94.19 72 GLN A CA 1
ATOM 550 C C . GLN A 1 72 ? -10.753 0.616 11.788 1.00 94.19 72 GLN A C 1
ATOM 552 O O . GLN A 1 72 ? -11.100 1.314 12.735 1.00 94.19 72 GLN A O 1
ATOM 557 N N . SER A 1 73 ? -11.523 -0.368 11.320 1.00 94.00 73 SER A N 1
ATOM 558 C CA . SER A 1 73 ? -12.843 -0.681 11.880 1.00 94.00 73 SER A CA 1
ATOM 559 C C . SER A 1 73 ? -12.763 -1.196 13.323 1.00 94.00 73 SER A C 1
ATOM 561 O O . SER A 1 73 ? -13.674 -0.958 14.113 1.00 94.00 73 SER A O 1
ATOM 563 N N . ALA A 1 74 ? -11.674 -1.886 13.675 1.00 94.00 74 ALA A N 1
ATOM 564 C CA . ALA A 1 74 ? -11.404 -2.365 15.030 1.00 94.00 74 ALA A CA 1
ATOM 565 C C . ALA A 1 74 ? -10.796 -1.295 15.959 1.00 94.00 74 ALA A C 1
ATOM 567 O O . ALA A 1 74 ? -10.844 -1.458 17.177 1.00 94.00 74 ALA A O 1
ATOM 568 N N . ASN A 1 75 ? -10.245 -0.212 15.400 1.00 91.44 75 ASN A N 1
ATOM 569 C CA . ASN A 1 75 ? -9.637 0.906 16.124 1.00 91.44 75 ASN A CA 1
ATOM 570 C C . ASN A 1 75 ? -10.283 2.236 15.689 1.00 91.44 75 ASN A C 1
ATOM 572 O O . ASN A 1 75 ? -9.607 3.070 15.081 1.00 91.44 75 ASN A O 1
ATOM 576 N N . PRO A 1 76 ? -11.592 2.432 15.943 1.00 76.81 76 PRO A N 1
ATOM 577 C CA . PRO A 1 76 ? -12.228 3.722 15.705 1.00 76.81 76 PRO A CA 1
ATOM 578 C C . PRO A 1 76 ? -11.584 4.783 16.611 1.00 76.81 76 PRO A C 1
ATOM 580 O O . PRO A 1 76 ? -11.287 4.490 17.771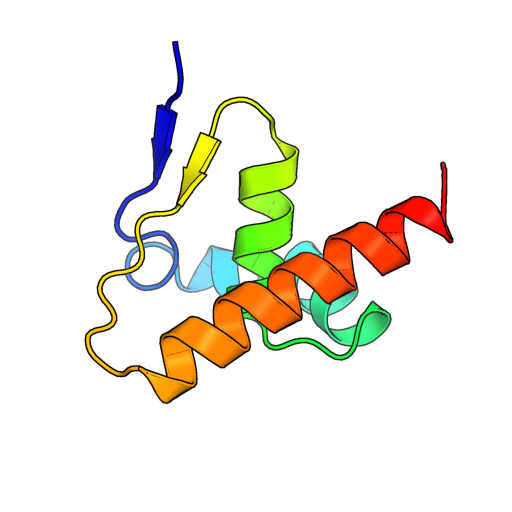 1.00 76.81 76 PRO A O 1
ATOM 583 N N . GLU A 1 77 ? -11.346 5.983 16.072 1.00 64.06 77 GLU A N 1
ATOM 584 C CA . GLU A 1 77 ? -10.887 7.143 16.859 1.00 64.06 77 GLU A CA 1
ATOM 585 C C . GLU A 1 77 ? -11.827 7.486 18.025 1.00 64.06 77 GLU A C 1
ATOM 587 O O . GLU A 1 77 ? -13.065 7.340 17.866 1.00 64.06 77 GLU A O 1
#

Sequence (77 aa):
MTYQSFWTLTANPHLLKSPPVETLAHQVGSSLPVALYGLVLGLGKVSVLDGTTNAERMRDDLQGVQQILDWQSANPE

Organism: NCBI:txid2883124

Secondary structure (DSSP, 8-state):
--EEE-STTTT-HHHHTSHHHHHHHHHHT--HHHHHHHHHHHTSSEEE------HHHHHHHHHHHHHHHHHHHHS--

pLDDT: mean 93.47, std 5.3, range [64.06, 98.0]

Foldseek 3Di:
DAAEDDPLPPVCVVLLPDPQLVVLCVVLVAHSVLSSQLVQCVVDSYDYDDPDPDPVVVVSSVVSSVSSVVVCVVDPD